Protein AF-A0A543G6W2-F1 (afdb_monomer_lite)

Secondary structure (DSSP, 8-state):
----GGGG-BHHHHHHHHHHHHHHHHHHHHH-TT-HHHHHHHHHHHHHIIIIIIS-----HHHHHHH-THHHHHHHH--GGGGGSHHHHHHHHHHHHHTTGGGSBSSS---------------

Foldseek 3Di:
DADFCVVWQALVVLLVLLVVLLVVLVVVCVVPVVPVLSVLSNVLSVVCCVQCPVVVHADALVRLCVSRVQLVSLVVPQDDVSCVDSNNSSSNRNSVSSNCNVVHHYDGDPPPPDPCDDDDDDD

Sequence (123 aa):
MYTDLEDKLTKKYYQEIVEKALIQAKEEYDFSPNTPMNASFYNQLVDIKKCVIDNNEVYTKEEAYKKYPIAIMVTKNFIGEEANTDYANMLKDIVWGISLYPKMIEGDDPKPDKPRGGWSVFD

InterPro domains:
  IPR040818 Tsi6 [PF18660] (14-95)

Radius of gyration: 17.95 Å; chains: 1; bounding box: 62×40×31 Å

Organism: NCBI:txid55197

Structure (mmCIF, N/CA/C/O backbone):
data_AF-A0A543G6W2-F1
#
_entry.id   AF-A0A543G6W2-F1
#
loop_
_atom_site.group_PDB
_atom_site.id
_atom_site.type_symbol
_atom_site.label_atom_id
_atom_site.label_alt_id
_atom_site.label_comp_id
_atom_site.label_asym_id
_atom_site.label_entity_id
_atom_site.label_seq_id
_atom_site.pdbx_PDB_ins_code
_atom_site.Cartn_x
_atom_site.Cartn_y
_atom_site.Cartn_z
_atom_site.occupancy
_atom_site.B_iso_or_equiv
_atom_site.auth_seq_id
_atom_site.auth_comp_id
_atom_site.auth_asym_id
_atom_site.auth_atom_id
_atom_site.pdbx_PDB_model_num
ATOM 1 N N . MET A 1 1 ? -6.875 5.168 -14.010 1.00 76.62 1 MET A N 1
ATOM 2 C CA . MET A 1 1 ? -6.753 6.489 -13.382 1.00 76.62 1 MET A CA 1
ATOM 3 C C . MET A 1 1 ? -6.930 6.314 -11.892 1.00 76.62 1 MET A C 1
ATOM 5 O O . MET A 1 1 ? -7.932 5.743 -11.460 1.00 76.62 1 MET A O 1
ATOM 9 N N . TYR A 1 2 ? -5.898 6.697 -11.163 1.00 86.94 2 TYR A N 1
ATOM 10 C CA . TYR A 1 2 ? -5.815 6.676 -9.713 1.00 86.94 2 TYR A CA 1
ATOM 11 C C . TYR A 1 2 ? -6.517 7.897 -9.089 1.00 86.94 2 TYR A C 1
ATOM 13 O O . TYR A 1 2 ? -6.635 8.944 -9.724 1.00 86.94 2 TYR A O 1
ATOM 21 N N . THR A 1 3 ? -7.010 7.739 -7.863 1.00 89.75 3 THR A N 1
ATOM 22 C CA . THR A 1 3 ? -7.540 8.814 -7.009 1.00 89.75 3 THR A CA 1
ATOM 23 C C . THR A 1 3 ? -6.806 8.732 -5.676 1.00 89.75 3 THR A C 1
ATOM 25 O O . THR A 1 3 ? -6.636 7.623 -5.165 1.00 89.75 3 THR A O 1
ATOM 28 N N . ASP A 1 4 ? -6.366 9.855 -5.119 1.00 91.00 4 ASP A N 1
ATOM 29 C CA . ASP A 1 4 ? -5.642 9.840 -3.848 1.00 91.00 4 ASP A CA 1
ATOM 30 C C . ASP A 1 4 ? -6.500 9.207 -2.741 1.00 91.00 4 ASP A C 1
ATOM 32 O O . ASP A 1 4 ? -7.726 9.360 -2.694 1.00 91.00 4 ASP A O 1
ATOM 36 N N . LEU A 1 5 ? -5.869 8.436 -1.856 1.00 91.81 5 LEU A N 1
ATOM 37 C CA . LEU A 1 5 ? -6.573 7.729 -0.785 1.00 91.81 5 LEU A CA 1
ATOM 38 C C . LEU A 1 5 ? -7.231 8.707 0.194 1.00 91.81 5 LEU A C 1
ATOM 40 O O . LEU A 1 5 ? -8.280 8.391 0.756 1.00 91.81 5 LEU A O 1
ATOM 44 N N . GLU A 1 6 ? -6.633 9.885 0.381 1.00 90.69 6 GLU A N 1
ATOM 45 C CA . GLU A 1 6 ? -7.190 10.960 1.207 1.00 90.69 6 GLU A CA 1
ATOM 46 C C . GLU A 1 6 ? -8.570 11.416 0.704 1.00 90.69 6 GLU A C 1
ATOM 48 O O . GLU A 1 6 ? -9.461 11.658 1.518 1.00 90.69 6 GLU A O 1
ATOM 53 N N . ASP A 1 7 ? -8.785 11.419 -0.616 1.00 89.88 7 ASP A N 1
ATOM 54 C CA . ASP A 1 7 ? -10.051 11.829 -1.235 1.00 89.88 7 ASP A CA 1
ATOM 55 C C . ASP A 1 7 ? -11.152 10.762 -1.125 1.00 89.88 7 ASP A C 1
ATOM 57 O O . ASP A 1 7 ? -12.333 11.072 -1.281 1.00 89.88 7 ASP A O 1
ATOM 61 N N . LYS A 1 8 ? -10.793 9.494 -0.875 1.00 91.56 8 LYS A N 1
ATOM 62 C CA . LYS A 1 8 ? -11.747 8.376 -0.767 1.00 91.56 8 LYS A CA 1
ATOM 63 C C . LYS A 1 8 ? -11.341 7.396 0.334 1.00 91.56 8 LYS A C 1
ATOM 65 O O . LYS A 1 8 ? -11.076 6.214 0.091 1.00 91.56 8 LYS A O 1
ATOM 70 N N . LEU A 1 9 ? -11.338 7.881 1.573 1.00 92.69 9 LEU A N 1
ATOM 71 C CA . LEU A 1 9 ? -10.810 7.187 2.754 1.00 92.69 9 LEU A CA 1
ATOM 72 C C . LEU A 1 9 ? -11.731 6.062 3.289 1.00 92.69 9 LEU A C 1
ATOM 74 O O . LEU A 1 9 ? -12.194 6.074 4.432 1.00 92.69 9 LEU A O 1
ATOM 78 N N . THR A 1 10 ? -11.998 5.064 2.447 1.00 95.25 10 THR A N 1
ATOM 79 C CA . THR A 1 10 ? -12.849 3.897 2.743 1.00 95.25 10 THR A CA 1
ATOM 80 C C . THR A 1 10 ? -12.039 2.609 2.712 1.00 95.25 10 THR A C 1
ATOM 82 O O . THR A 1 10 ? -11.102 2.481 1.917 1.00 95.25 10 THR A O 1
ATOM 85 N N . LYS A 1 11 ? -12.426 1.606 3.512 1.00 95.75 11 LYS A N 1
ATOM 86 C CA . LYS A 1 11 ? -11.751 0.297 3.474 1.00 95.75 11 LYS A CA 1
ATOM 87 C C . LYS A 1 11 ? -11.861 -0.356 2.106 1.00 95.75 11 LYS A C 1
ATOM 89 O O . LYS A 1 11 ? -10.888 -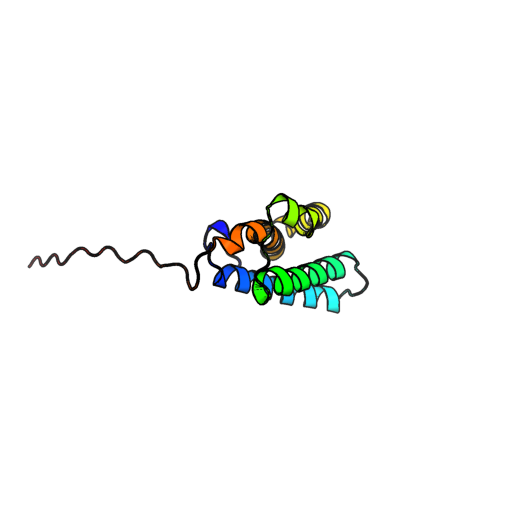0.928 1.628 1.00 95.75 11 LYS A O 1
ATOM 94 N N . LYS A 1 12 ? -13.021 -0.225 1.457 1.00 95.75 12 LYS A N 1
ATOM 95 C CA . LYS A 1 12 ? -13.246 -0.746 0.108 1.00 95.75 12 LYS A CA 1
ATOM 96 C C . LYS A 1 12 ? -12.265 -0.132 -0.889 1.00 95.75 12 LYS A C 1
ATOM 98 O O . LYS A 1 12 ? -11.625 -0.863 -1.635 1.00 95.75 12 LYS A O 1
ATOM 103 N N . TYR A 1 13 ? -12.101 1.191 -0.878 1.00 95.94 13 TYR A N 1
ATOM 104 C CA . TYR A 1 13 ? -11.161 1.836 -1.790 1.00 95.94 13 TYR A CA 1
ATOM 105 C C . TYR A 1 13 ? -9.707 1.478 -1.481 1.00 95.94 13 TYR A C 1
ATOM 107 O O . TYR A 1 13 ? -8.944 1.194 -2.400 1.00 95.94 13 TYR A O 1
ATOM 115 N N . TYR A 1 14 ? -9.340 1.403 -0.200 1.00 97.25 14 TYR A N 1
ATOM 116 C CA . TYR A 1 14 ? -8.019 0.931 0.201 1.00 97.25 14 TYR A CA 1
ATOM 117 C C . TYR A 1 14 ? -7.727 -0.484 -0.329 1.00 97.25 14 TYR A C 1
ATOM 119 O O . TYR A 1 14 ? -6.669 -0.732 -0.903 1.00 97.25 14 TYR A O 1
ATOM 127 N N . GLN A 1 15 ? -8.686 -1.405 -0.211 1.00 97.19 15 GLN A N 1
ATOM 128 C CA . GLN A 1 15 ? -8.577 -2.754 -0.775 1.00 97.19 15 GLN A CA 1
ATOM 129 C C . GLN A 1 15 ? -8.438 -2.726 -2.304 1.00 97.19 15 GLN A C 1
ATOM 131 O O . GLN A 1 15 ? -7.591 -3.429 -2.851 1.00 97.19 15 GLN A O 1
ATOM 136 N N . GLU A 1 16 ? -9.218 -1.888 -2.994 1.00 96.50 16 GLU A N 1
ATOM 137 C CA . GLU A 1 16 ? -9.144 -1.725 -4.452 1.00 96.50 16 GLU A CA 1
ATOM 138 C C . GLU A 1 16 ? -7.760 -1.247 -4.915 1.00 96.50 16 GLU A C 1
ATOM 140 O O . GLU A 1 16 ? -7.242 -1.764 -5.907 1.00 96.50 16 GLU A O 1
ATOM 145 N N . ILE A 1 17 ? -7.154 -0.270 -4.232 1.00 97.19 17 ILE A N 1
ATOM 146 C CA . ILE A 1 17 ? -5.819 0.220 -4.605 1.00 97.19 17 ILE A CA 1
ATOM 147 C C . ILE A 1 17 ? -4.722 -0.790 -4.253 1.00 97.19 17 ILE A C 1
ATOM 149 O O . ILE A 1 17 ? -3.794 -0.952 -5.040 1.00 97.19 17 ILE A O 1
ATOM 153 N N . VAL A 1 18 ? -4.847 -1.536 -3.147 1.00 97.94 18 VAL A N 1
ATOM 154 C CA . VAL A 1 18 ? -3.910 -2.627 -2.823 1.00 97.94 18 VAL A CA 1
ATOM 155 C C . VAL A 1 18 ? -3.961 -3.721 -3.889 1.00 97.94 18 VAL A C 1
ATOM 157 O O . VAL A 1 18 ? -2.911 -4.165 -4.348 1.00 97.94 18 VAL A O 1
ATOM 160 N N . GLU A 1 19 ? -5.152 -4.121 -4.337 1.00 97.69 19 GLU A N 1
ATOM 161 C CA . GLU A 1 19 ? -5.306 -5.142 -5.381 1.00 97.69 19 GLU A CA 1
ATOM 162 C C . GLU A 1 19 ? -4.753 -4.664 -6.734 1.00 97.69 19 GLU A C 1
ATOM 164 O O . GLU A 1 19 ? -4.027 -5.394 -7.405 1.00 97.69 19 GLU A O 1
ATOM 169 N N . LYS A 1 20 ? -5.020 -3.409 -7.121 1.00 96.94 20 LYS A N 1
ATOM 170 C CA . LYS A 1 20 ? -4.446 -2.821 -8.345 1.00 96.94 20 LYS A CA 1
ATOM 171 C C . LYS A 1 20 ? -2.919 -2.775 -8.295 1.00 96.94 20 LYS A C 1
ATOM 173 O O . LYS A 1 20 ? -2.275 -3.176 -9.262 1.00 96.94 20 LYS A O 1
ATOM 178 N N . ALA A 1 21 ? -2.349 -2.327 -7.175 1.00 96.75 21 ALA A N 1
ATOM 179 C CA . ALA A 1 21 ? -0.903 -2.303 -6.987 1.00 96.75 21 ALA A CA 1
ATOM 180 C C . ALA A 1 21 ? -0.307 -3.716 -7.030 1.00 96.75 21 ALA A C 1
ATOM 182 O O . ALA A 1 21 ? 0.756 -3.901 -7.611 1.00 96.75 21 ALA A O 1
ATOM 183 N N . LEU A 1 22 ? -0.990 -4.717 -6.463 1.00 97.44 22 LEU A N 1
ATOM 184 C CA . LEU A 1 22 ? -0.569 -6.119 -6.514 1.00 97.44 22 LEU A CA 1
ATOM 185 C C . LEU A 1 22 ? -0.513 -6.666 -7.939 1.00 97.44 22 LEU A C 1
ATOM 187 O O . LEU A 1 22 ? 0.465 -7.325 -8.290 1.00 97.44 22 LEU A O 1
ATOM 191 N N . ILE A 1 23 ? -1.542 -6.397 -8.745 1.00 96.50 23 ILE A N 1
ATOM 192 C CA . ILE A 1 23 ? -1.591 -6.820 -10.150 1.00 96.50 23 ILE A CA 1
ATOM 193 C C . ILE A 1 23 ? -0.416 -6.205 -10.913 1.00 96.50 23 ILE A C 1
ATOM 195 O O . ILE A 1 23 ? 0.355 -6.938 -11.529 1.00 96.50 23 ILE A O 1
ATOM 199 N N . GLN A 1 24 ? -0.217 -4.890 -10.796 1.00 95.06 24 GLN A N 1
ATOM 200 C CA . GLN A 1 24 ? 0.879 -4.211 -11.485 1.00 95.06 24 GLN A CA 1
ATOM 201 C C . GLN A 1 24 ? 2.261 -4.675 -10.990 1.00 95.06 24 GLN A C 1
ATOM 203 O O . GLN A 1 24 ? 3.133 -4.987 -11.797 1.00 95.06 24 GLN A O 1
ATOM 208 N N . ALA A 1 25 ? 2.460 -4.800 -9.674 1.00 94.25 25 ALA A N 1
ATOM 209 C CA . ALA A 1 25 ? 3.714 -5.293 -9.102 1.00 94.25 25 ALA A CA 1
ATOM 210 C C . ALA A 1 25 ? 4.038 -6.718 -9.567 1.00 94.25 25 ALA A C 1
ATOM 212 O O . ALA A 1 25 ? 5.205 -7.058 -9.764 1.00 94.25 25 ALA A O 1
ATOM 213 N N . LYS A 1 26 ? 3.010 -7.555 -9.750 1.00 94.56 26 LYS A N 1
ATOM 214 C CA . LYS A 1 26 ? 3.165 -8.904 -10.288 1.00 94.56 26 LYS A CA 1
ATOM 215 C C . LYS A 1 26 ? 3.583 -8.886 -11.753 1.00 94.56 26 LYS A C 1
ATOM 217 O O . LYS A 1 26 ? 4.502 -9.612 -12.107 1.00 94.56 26 LYS A O 1
ATOM 222 N N . GLU A 1 27 ? 2.959 -8.054 -12.581 1.00 94.00 27 GLU A N 1
ATOM 223 C CA . GLU A 1 27 ? 3.343 -7.899 -13.991 1.00 94.00 27 GLU A CA 1
ATOM 224 C C . GLU A 1 27 ? 4.803 -7.433 -14.125 1.00 94.00 27 GLU A C 1
ATOM 226 O O . GLU A 1 27 ? 5.578 -8.012 -14.889 1.00 94.00 27 GLU A O 1
ATOM 231 N N . GLU A 1 28 ? 5.214 -6.445 -13.325 1.00 90.12 28 GLU A N 1
ATOM 232 C CA . GLU A 1 28 ? 6.597 -5.952 -13.279 1.00 90.12 28 GLU A CA 1
ATOM 233 C C . GLU A 1 28 ? 7.587 -7.011 -12.767 1.00 90.12 28 GLU A C 1
ATOM 235 O O . GLU A 1 28 ? 8.731 -7.083 -13.233 1.00 90.12 28 GLU A O 1
ATOM 240 N N . TYR A 1 29 ? 7.172 -7.832 -11.801 1.00 89.44 29 TYR A N 1
ATOM 241 C CA . TYR A 1 29 ? 7.963 -8.952 -11.300 1.00 89.44 29 TYR A CA 1
ATOM 242 C C . TYR A 1 29 ? 8.107 -10.058 -12.350 1.00 89.44 29 TYR A C 1
ATOM 244 O O . TYR A 1 29 ? 9.223 -10.497 -12.609 1.00 89.44 29 TYR A O 1
ATOM 252 N N . ASP A 1 30 ? 7.020 -10.468 -13.000 1.00 89.38 30 ASP A N 1
ATOM 253 C CA . ASP A 1 30 ? 7.025 -11.536 -14.004 1.00 89.38 30 ASP A CA 1
ATOM 254 C C . ASP A 1 30 ? 7.826 -11.126 -15.256 1.00 89.38 30 ASP A C 1
ATOM 256 O O . ASP A 1 30 ? 8.532 -11.950 -15.843 1.00 89.38 30 ASP A O 1
ATOM 260 N N . PHE A 1 31 ? 7.784 -9.844 -15.641 1.00 88.56 31 PHE A N 1
ATOM 261 C CA . PHE A 1 31 ? 8.577 -9.312 -16.755 1.00 88.56 31 PHE A CA 1
ATOM 262 C C . PHE A 1 31 ? 10.072 -9.185 -16.421 1.00 88.56 31 PHE A C 1
ATOM 264 O O . PHE A 1 31 ? 10.930 -9.295 -17.298 1.00 88.56 31 PHE A O 1
ATOM 271 N N . SER A 1 32 ? 10.417 -8.920 -15.160 1.00 81.88 32 SER A N 1
ATOM 272 C CA . SER A 1 32 ? 11.801 -8.712 -14.715 1.00 81.88 32 SER A CA 1
ATOM 273 C C . SER A 1 32 ? 12.062 -9.346 -13.343 1.00 81.88 32 SER A C 1
ATOM 275 O O . SER A 1 32 ? 12.340 -8.641 -12.367 1.00 81.88 32 SER A O 1
ATOM 277 N N . PRO A 1 33 ? 12.058 -10.690 -13.254 1.00 68.94 33 PRO A N 1
ATOM 278 C CA . PRO A 1 33 ? 12.090 -11.401 -11.971 1.00 68.94 33 PRO A CA 1
ATOM 279 C C . PRO A 1 33 ? 13.421 -11.250 -11.228 1.00 68.94 33 PRO A C 1
ATOM 281 O O . PRO A 1 33 ? 13.488 -11.436 -10.014 1.00 68.94 33 PRO A O 1
ATOM 284 N N . ASN A 1 34 ? 14.484 -10.876 -11.946 1.00 71.25 34 ASN A N 1
ATOM 285 C CA . ASN A 1 34 ? 15.818 -10.662 -11.388 1.00 71.25 34 ASN A CA 1
ATOM 286 C C . ASN A 1 34 ? 16.011 -9.264 -10.788 1.00 71.25 34 ASN A C 1
ATOM 288 O O . ASN A 1 34 ? 17.095 -8.982 -10.282 1.00 71.25 34 ASN A O 1
ATOM 292 N N . THR A 1 35 ? 15.000 -8.391 -10.836 1.00 85.00 35 THR A N 1
ATOM 293 C CA . THR A 1 35 ? 15.058 -7.057 -10.234 1.00 85.00 35 THR A CA 1
ATOM 294 C C . THR A 1 35 ? 14.639 -7.151 -8.762 1.00 85.00 35 THR A C 1
ATOM 296 O O . THR A 1 35 ? 13.447 -7.311 -8.478 1.00 85.00 35 THR A O 1
ATOM 299 N N . PRO A 1 36 ? 15.566 -7.008 -7.787 1.00 87.00 36 PRO A N 1
ATOM 300 C CA . PRO A 1 36 ? 15.243 -7.175 -6.365 1.00 87.00 36 PRO A CA 1
ATOM 301 C C . PRO A 1 36 ? 14.189 -6.180 -5.865 1.00 87.00 36 PRO A C 1
ATOM 303 O O . PRO A 1 36 ? 13.464 -6.457 -4.913 1.00 87.00 36 PRO A O 1
ATOM 306 N N . MET A 1 37 ? 14.091 -5.022 -6.523 1.00 89.56 37 MET A N 1
ATOM 307 C CA . MET A 1 37 ? 13.080 -4.009 -6.243 1.00 89.56 37 MET A CA 1
ATOM 308 C C . MET A 1 37 ? 11.659 -4.512 -6.529 1.00 89.56 37 MET A C 1
ATOM 310 O O . MET A 1 37 ? 10.823 -4.445 -5.632 1.00 89.56 37 MET A O 1
ATOM 314 N N . ASN A 1 38 ? 11.397 -5.051 -7.724 1.00 88.75 38 ASN A N 1
ATOM 315 C CA . ASN A 1 38 ? 10.060 -5.512 -8.124 1.00 88.75 38 ASN A CA 1
ATOM 316 C C . ASN A 1 38 ? 9.599 -6.661 -7.219 1.00 88.75 38 ASN A C 1
ATOM 318 O O . ASN A 1 38 ? 8.486 -6.641 -6.696 1.00 88.75 38 ASN A O 1
ATOM 322 N N . ALA A 1 39 ? 10.506 -7.603 -6.932 1.00 91.62 39 ALA A N 1
ATOM 323 C CA . ALA A 1 39 ? 10.257 -8.676 -5.972 1.00 91.62 39 ALA A CA 1
ATOM 324 C C . ALA A 1 39 ? 9.914 -8.132 -4.572 1.00 91.62 39 ALA A C 1
ATOM 326 O O . ALA A 1 39 ? 9.017 -8.639 -3.899 1.00 91.62 39 ALA A O 1
ATOM 327 N N . SER A 1 40 ? 10.616 -7.088 -4.127 1.00 94.12 40 SER A N 1
ATOM 328 C CA . SER A 1 40 ? 10.387 -6.468 -2.823 1.00 94.12 40 SER A CA 1
ATOM 329 C C . SER A 1 40 ? 9.043 -5.734 -2.746 1.00 94.12 40 SER A C 1
ATOM 331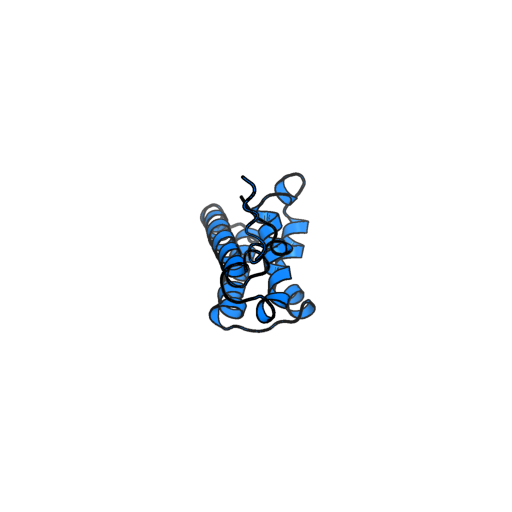 O O . SER A 1 40 ? 8.341 -5.895 -1.747 1.00 94.12 40 SER A O 1
ATOM 333 N N . PHE A 1 41 ? 8.642 -4.983 -3.781 1.00 94.81 41 PHE A N 1
ATOM 334 C CA . PHE A 1 41 ? 7.312 -4.361 -3.826 1.00 94.81 41 PHE A CA 1
ATOM 335 C C . PHE A 1 41 ? 6.205 -5.413 -3.796 1.00 94.81 41 PHE A C 1
ATOM 337 O O . PHE A 1 41 ? 5.325 -5.338 -2.939 1.00 94.81 41 PHE A O 1
ATOM 344 N N . TYR A 1 42 ? 6.290 -6.428 -4.660 1.00 95.75 42 TYR A N 1
ATOM 345 C CA . TYR A 1 42 ? 5.293 -7.494 -4.723 1.00 95.75 42 TYR A CA 1
ATOM 346 C C . TYR A 1 42 ? 5.141 -8.219 -3.378 1.00 95.75 42 TYR A C 1
ATOM 348 O O . TYR A 1 42 ? 4.034 -8.321 -2.851 1.00 95.75 42 TYR A O 1
ATOM 356 N N . ASN A 1 43 ? 6.247 -8.649 -2.761 1.00 95.94 43 ASN A N 1
ATOM 357 C CA . ASN A 1 43 ? 6.203 -9.363 -1.481 1.00 95.94 43 ASN A CA 1
ATOM 358 C C . ASN A 1 43 ? 5.627 -8.508 -0.343 1.00 95.94 43 ASN A C 1
ATOM 360 O O . ASN A 1 43 ? 4.857 -9.015 0.472 1.00 95.94 43 ASN A O 1
ATOM 364 N N . GLN A 1 44 ? 5.974 -7.219 -0.284 1.00 97.62 44 GLN A N 1
ATOM 365 C CA . GLN A 1 44 ? 5.429 -6.320 0.735 1.00 97.62 44 GLN A CA 1
ATOM 366 C C . GLN A 1 44 ? 3.931 -6.078 0.534 1.00 97.62 44 GLN A C 1
ATOM 368 O O . GLN A 1 44 ? 3.186 -6.089 1.508 1.00 97.62 44 GLN A O 1
ATOM 373 N N . LEU A 1 45 ? 3.468 -5.915 -0.707 1.00 98.19 45 LEU A N 1
ATOM 374 C CA . LEU A 1 45 ? 2.042 -5.768 -1.007 1.00 98.19 45 LEU A CA 1
ATOM 375 C C . LEU A 1 45 ? 1.247 -7.037 -0.660 1.00 98.19 45 LEU A C 1
ATOM 377 O O . LEU A 1 45 ? 0.144 -6.938 -0.119 1.00 98.19 45 LEU A O 1
ATOM 381 N N . VAL A 1 46 ? 1.814 -8.225 -0.904 1.00 98.12 46 VAL A N 1
ATOM 382 C CA . VAL A 1 46 ? 1.204 -9.507 -0.509 1.00 98.12 46 VAL A CA 1
ATOM 383 C C . VAL A 1 46 ? 1.069 -9.592 1.012 1.00 98.12 46 VAL A C 1
ATOM 385 O O . VAL A 1 46 ? 0.012 -9.986 1.512 1.00 98.12 46 VAL A O 1
ATOM 388 N N . ASP A 1 47 ? 2.106 -9.193 1.754 1.00 98.38 47 ASP A N 1
ATOM 389 C CA . ASP A 1 47 ? 2.064 -9.160 3.219 1.00 98.38 47 ASP A CA 1
ATOM 390 C C . ASP A 1 47 ? 1.046 -8.133 3.734 1.00 98.38 47 ASP A C 1
ATOM 392 O O . ASP A 1 47 ? 0.261 -8.456 4.620 1.00 98.38 47 ASP A O 1
ATOM 396 N N . ILE A 1 48 ? 0.966 -6.939 3.132 1.00 98.44 48 ILE A N 1
ATOM 397 C CA . ILE A 1 48 ? -0.037 -5.919 3.487 1.00 98.44 48 ILE A CA 1
ATOM 398 C C . ILE A 1 48 ? -1.453 -6.454 3.280 1.00 98.44 48 ILE A C 1
ATOM 400 O O . ILE A 1 48 ? -2.279 -6.335 4.186 1.00 98.44 48 ILE A O 1
ATOM 404 N N . LYS A 1 49 ? -1.744 -7.074 2.130 1.00 98.31 49 LYS A N 1
ATOM 405 C CA . LYS A 1 49 ? -3.060 -7.676 1.882 1.00 98.31 49 LYS A CA 1
ATOM 406 C C . LYS A 1 49 ? -3.393 -8.713 2.954 1.00 98.31 49 LYS A C 1
ATOM 408 O O . LYS A 1 49 ? -4.468 -8.667 3.542 1.00 98.31 49 LYS A O 1
ATOM 413 N N . LYS A 1 50 ? -2.457 -9.606 3.263 1.00 98.25 50 LYS A N 1
ATOM 414 C CA . LYS A 1 50 ? -2.679 -10.660 4.254 1.00 98.25 50 LYS A CA 1
ATOM 415 C C . LYS A 1 50 ? -2.847 -10.108 5.675 1.00 98.25 50 LYS A C 1
ATOM 417 O O . LYS A 1 50 ? -3.810 -10.438 6.356 1.00 98.25 50 LYS A O 1
ATOM 422 N N . CYS A 1 51 ? -1.913 -9.288 6.140 1.00 98.06 51 CYS A N 1
ATOM 423 C CA . CYS A 1 51 ? -1.884 -8.804 7.516 1.00 98.06 51 CYS A CA 1
ATOM 424 C C . CYS A 1 51 ? -2.928 -7.710 7.758 1.00 98.06 51 CYS A C 1
ATOM 426 O O . CYS A 1 51 ? -3.718 -7.808 8.689 1.00 98.06 51 CYS A O 1
ATOM 428 N N . VAL A 1 52 ? -2.958 -6.668 6.928 1.00 97.56 52 VAL A N 1
ATOM 429 C CA . VAL A 1 52 ? -3.791 -5.481 7.178 1.00 97.56 52 VAL A CA 1
ATOM 430 C C . VAL A 1 52 ? -5.234 -5.717 6.745 1.00 97.56 52 VAL A C 1
ATOM 432 O O . VAL A 1 52 ? -6.149 -5.372 7.485 1.00 97.56 52 VAL A O 1
ATOM 435 N N . ILE A 1 53 ? -5.455 -6.311 5.568 1.00 97.12 53 ILE A N 1
ATOM 436 C CA . ILE A 1 53 ? -6.808 -6.489 5.019 1.00 97.12 53 ILE A CA 1
ATOM 437 C C . ILE A 1 53 ? -7.428 -7.797 5.511 1.00 97.12 53 ILE A C 1
ATOM 439 O O . ILE A 1 53 ? -8.473 -7.762 6.161 1.00 97.12 53 ILE A O 1
ATOM 443 N N . ASP A 1 54 ? -6.792 -8.935 5.226 1.00 97.38 54 ASP A N 1
ATOM 444 C CA . ASP A 1 54 ? -7.390 -10.251 5.475 1.00 97.38 54 ASP A CA 1
ATOM 445 C C . ASP A 1 54 ? -7.428 -10.566 6.990 1.00 97.38 54 ASP A C 1
ATOM 447 O O . ASP A 1 54 ? -8.448 -11.025 7.507 1.00 97.38 54 ASP A O 1
ATOM 451 N N . ASN A 1 55 ? -6.356 -10.250 7.728 1.00 97.44 55 ASN A N 1
ATOM 452 C CA . ASN A 1 55 ? -6.258 -10.488 9.175 1.00 97.44 55 ASN A CA 1
ATOM 453 C C . ASN A 1 55 ? -6.685 -9.293 10.049 1.00 97.44 55 ASN A C 1
ATOM 455 O O . ASN A 1 55 ? -6.775 -9.448 11.266 1.00 97.44 55 ASN A O 1
ATOM 459 N N . ASN A 1 56 ? -6.947 -8.116 9.465 1.00 95.44 56 ASN A N 1
ATOM 460 C CA . ASN A 1 56 ? -7.255 -6.876 10.196 1.00 95.44 56 ASN A CA 1
ATOM 461 C C . ASN A 1 56 ? -6.218 -6.513 11.283 1.00 95.44 56 ASN A C 1
ATOM 463 O O . ASN A 1 56 ? -6.568 -5.973 12.336 1.00 95.44 56 ASN A O 1
ATOM 467 N N . GLU A 1 57 ? -4.938 -6.808 11.046 1.00 97.75 57 GLU A N 1
ATOM 468 C CA . GLU A 1 57 ? -3.859 -6.407 11.946 1.00 97.75 57 GLU A CA 1
ATOM 469 C C . GLU A 1 57 ? -3.718 -4.881 11.966 1.00 97.75 57 GLU A C 1
ATOM 471 O O . GLU A 1 57 ? -3.730 -4.207 10.932 1.00 97.75 57 GLU A O 1
ATOM 476 N N . VAL A 1 58 ? -3.569 -4.338 13.172 1.00 97.12 58 VAL A N 1
ATOM 477 C CA . VAL A 1 58 ? -3.472 -2.900 13.419 1.00 97.12 58 VAL A CA 1
ATOM 478 C C . VAL A 1 58 ? -2.014 -2.524 13.627 1.00 97.12 58 VAL A C 1
ATOM 480 O O . VAL A 1 58 ? -1.328 -3.141 14.436 1.00 97.12 58 VAL A O 1
ATOM 483 N N . TYR A 1 59 ? -1.575 -1.476 12.935 1.00 97.06 59 TYR A N 1
ATOM 484 C CA . TYR A 1 59 ? -0.225 -0.933 13.036 1.00 97.06 59 TYR A CA 1
ATOM 485 C C . TYR A 1 59 ? -0.283 0.570 13.315 1.00 97.06 59 TYR A C 1
ATOM 487 O O . TYR A 1 59 ? -1.117 1.281 12.741 1.00 97.06 59 TYR A O 1
ATOM 495 N N . THR A 1 60 ? 0.624 1.086 14.145 1.00 96.69 60 THR A N 1
ATOM 496 C CA . THR A 1 60 ? 0.873 2.534 14.188 1.00 96.69 60 THR A CA 1
ATOM 497 C C . THR A 1 60 ? 1.550 2.999 12.899 1.00 96.69 60 THR A C 1
ATOM 499 O O . THR A 1 60 ? 2.052 2.206 12.098 1.00 96.69 60 THR A O 1
ATOM 502 N N . LYS A 1 61 ? 1.601 4.319 12.693 1.00 94.06 61 LYS A N 1
ATOM 503 C CA . LYS A 1 61 ? 2.336 4.905 11.569 1.00 94.06 61 LYS A CA 1
ATOM 504 C C . LYS A 1 61 ? 3.821 4.524 11.606 1.00 94.06 61 LYS A C 1
ATOM 506 O O . LYS A 1 61 ? 4.371 4.161 10.569 1.00 94.06 61 LYS A O 1
ATOM 511 N N . GLU A 1 62 ? 4.466 4.571 12.777 1.00 94.44 62 GLU A N 1
ATOM 512 C CA . GLU A 1 62 ? 5.875 4.179 12.900 1.00 94.44 62 GLU A CA 1
ATOM 513 C C . GLU A 1 62 ? 6.087 2.691 12.602 1.00 94.44 62 GLU A C 1
ATOM 515 O O . GLU A 1 62 ? 7.041 2.337 11.908 1.00 94.44 62 GLU A O 1
ATOM 520 N N . GLU A 1 63 ? 5.200 1.820 13.090 1.00 96.56 63 GLU A N 1
ATOM 521 C CA . GLU A 1 63 ? 5.276 0.378 12.837 1.00 96.56 63 GLU A CA 1
ATOM 522 C C . GLU A 1 63 ? 5.100 0.059 11.353 1.00 96.56 63 GLU A C 1
ATOM 524 O O . GLU A 1 63 ? 5.902 -0.689 10.791 1.00 96.56 63 GLU A O 1
ATOM 529 N N . ALA A 1 64 ? 4.110 0.678 10.702 1.00 95.62 64 ALA A N 1
ATOM 530 C CA . ALA A 1 64 ? 3.865 0.521 9.274 1.00 95.62 64 ALA A CA 1
ATOM 531 C C . ALA A 1 64 ? 5.078 0.962 8.443 1.00 95.62 64 ALA A C 1
ATOM 533 O O . ALA A 1 64 ? 5.544 0.209 7.592 1.00 95.62 64 ALA A O 1
ATOM 534 N N . TYR A 1 65 ? 5.646 2.139 8.720 1.00 93.12 65 TYR A N 1
ATOM 535 C CA . TYR A 1 65 ? 6.798 2.661 7.970 1.00 93.12 65 TYR A CA 1
ATOM 536 C C . TYR A 1 65 ? 8.079 1.862 8.213 1.00 93.12 65 TYR A C 1
ATOM 538 O O . TYR A 1 65 ? 8.920 1.748 7.319 1.00 93.12 65 TYR A O 1
ATOM 546 N N . LYS A 1 66 ? 8.234 1.290 9.411 1.00 94.69 66 LYS A N 1
ATOM 547 C CA . LYS A 1 66 ? 9.352 0.401 9.733 1.00 94.69 66 LYS A CA 1
ATOM 548 C C . LYS A 1 66 ? 9.211 -0.958 9.049 1.00 94.69 66 LYS A C 1
ATOM 550 O O . LYS A 1 66 ? 10.211 -1.492 8.574 1.00 94.69 66 LYS A O 1
ATOM 555 N N . LYS A 1 67 ? 8.002 -1.529 9.032 1.00 96.50 67 LYS A N 1
ATOM 556 C CA . LYS A 1 67 ? 7.733 -2.855 8.457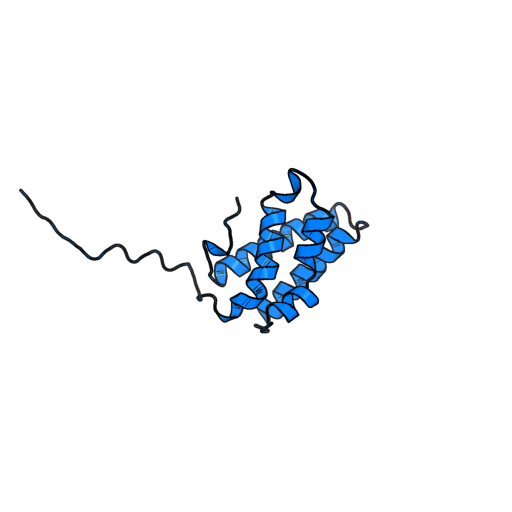 1.00 96.50 67 LYS A CA 1
ATOM 557 C C . LYS A 1 67 ? 7.716 -2.820 6.927 1.00 96.50 67 LYS A C 1
ATOM 559 O O . LYS A 1 67 ? 8.258 -3.728 6.303 1.00 96.50 67 LYS A O 1
ATOM 564 N N . TYR A 1 68 ? 7.153 -1.765 6.340 1.00 96.56 68 TYR A N 1
ATOM 565 C CA . TYR A 1 68 ? 6.950 -1.629 4.899 1.00 96.56 68 TYR A CA 1
ATOM 566 C C . TYR A 1 68 ? 7.675 -0.388 4.352 1.00 96.56 68 TYR A C 1
ATOM 568 O O . TYR A 1 68 ? 7.067 0.674 4.184 1.00 96.56 68 TYR A O 1
ATOM 576 N N . PRO A 1 69 ? 8.979 -0.483 4.032 1.00 93.50 69 PRO A N 1
ATOM 577 C CA . PRO A 1 69 ? 9.759 0.630 3.486 1.00 93.50 69 PRO A CA 1
ATOM 578 C C . PRO A 1 69 ? 9.397 1.027 2.038 1.00 93.50 69 PRO A C 1
ATOM 580 O O . PRO A 1 69 ? 10.182 1.725 1.393 1.00 93.50 69 PRO A O 1
ATOM 583 N N . ILE A 1 70 ? 8.227 0.634 1.515 1.00 93.69 70 ILE A N 1
ATOM 584 C CA . ILE A 1 70 ? 7.743 0.948 0.158 1.00 93.69 70 ILE A CA 1
ATOM 585 C C . ILE A 1 70 ? 7.887 2.446 -0.157 1.00 93.69 70 ILE A C 1
ATOM 587 O O . ILE A 1 70 ? 8.464 2.782 -1.183 1.00 93.69 70 ILE A O 1
ATOM 591 N N . ALA A 1 71 ? 7.462 3.365 0.719 1.00 88.12 71 ALA A N 1
ATOM 592 C CA . ALA A 1 71 ? 7.547 4.808 0.442 1.00 88.12 71 ALA A CA 1
ATOM 593 C C . ALA A 1 71 ? 9.000 5.304 0.252 1.00 88.12 71 ALA A C 1
ATOM 595 O O . ALA A 1 71 ? 9.286 6.138 -0.614 1.00 88.12 71 ALA A O 1
ATOM 596 N N . ILE A 1 72 ? 9.941 4.748 1.025 1.00 90.62 72 ILE A N 1
ATOM 597 C CA . ILE A 1 72 ? 11.377 5.028 0.878 1.00 90.62 72 ILE A CA 1
ATOM 598 C C . ILE A 1 72 ? 11.887 4.442 -0.441 1.00 90.62 72 ILE A C 1
ATOM 600 O O . ILE A 1 72 ? 12.660 5.093 -1.144 1.00 90.62 72 ILE A O 1
ATOM 604 N N . MET A 1 73 ? 11.461 3.226 -0.789 1.00 92.38 73 MET A N 1
ATOM 605 C CA . MET A 1 73 ? 11.834 2.583 -2.048 1.00 92.38 73 MET A CA 1
ATOM 606 C C . MET A 1 73 ? 11.319 3.365 -3.256 1.00 92.38 73 MET A C 1
ATOM 608 O O . MET A 1 73 ? 12.092 3.592 -4.181 1.00 92.38 73 MET A O 1
ATOM 612 N N . VAL A 1 74 ? 10.068 3.829 -3.232 1.00 91.12 74 VAL A N 1
ATOM 613 C CA . VAL A 1 74 ? 9.492 4.656 -4.301 1.00 91.12 74 VAL A CA 1
ATOM 614 C C . VAL A 1 74 ? 10.342 5.910 -4.501 1.00 91.12 74 VAL A C 1
ATOM 616 O O . VAL A 1 74 ? 10.814 6.161 -5.602 1.00 91.12 74 VAL A O 1
ATOM 619 N N . THR A 1 75 ? 10.648 6.634 -3.419 1.00 87.75 75 THR A N 1
ATOM 620 C CA . THR A 1 75 ? 11.453 7.871 -3.470 1.00 87.75 75 THR A CA 1
ATOM 621 C C . THR A 1 75 ? 12.868 7.655 -4.022 1.00 87.75 75 THR A C 1
ATOM 623 O O . THR A 1 75 ? 13.441 8.558 -4.624 1.00 87.75 75 THR A O 1
ATOM 626 N N . LYS A 1 76 ? 13.463 6.478 -3.798 1.00 88.31 76 LYS A N 1
ATOM 627 C CA . LYS A 1 76 ? 14.832 6.175 -4.245 1.00 88.31 76 LYS A CA 1
ATOM 628 C C . LYS A 1 76 ? 14.919 5.684 -5.684 1.00 88.31 76 LYS A C 1
ATOM 630 O O . LYS A 1 76 ? 15.969 5.858 -6.294 1.00 88.31 76 LYS A O 1
ATOM 635 N N . ASN A 1 77 ? 13.878 5.019 -6.178 1.00 86.38 77 ASN A N 1
ATOM 636 C CA . ASN A 1 77 ? 13.947 4.301 -7.448 1.00 86.38 77 ASN A CA 1
ATOM 637 C C . ASN A 1 77 ? 13.115 4.943 -8.561 1.00 86.38 77 ASN A C 1
ATOM 639 O O . ASN A 1 77 ? 13.471 4.778 -9.720 1.00 86.38 77 ASN A O 1
ATOM 643 N N . PHE A 1 78 ? 12.060 5.690 -8.231 1.00 85.94 78 PHE A N 1
ATOM 644 C CA . PHE A 1 78 ? 11.261 6.419 -9.214 1.00 85.94 78 PHE A CA 1
ATOM 645 C C . PHE A 1 78 ? 11.798 7.851 -9.291 1.00 85.94 78 PHE A C 1
ATOM 647 O O . PHE A 1 78 ? 11.768 8.582 -8.298 1.00 85.94 78 PHE A O 1
ATOM 654 N N . ILE A 1 79 ? 12.319 8.252 -10.454 1.00 81.50 79 ILE A N 1
ATOM 655 C CA . ILE A 1 79 ? 12.976 9.553 -10.662 1.00 81.50 79 ILE A CA 1
ATOM 656 C C . ILE A 1 79 ? 12.251 10.322 -11.771 1.00 81.50 79 ILE A C 1
ATOM 658 O O . ILE A 1 79 ? 11.781 9.744 -12.746 1.00 81.50 79 ILE A O 1
ATOM 662 N N . GLY A 1 80 ? 12.172 11.649 -11.642 1.00 82.81 80 GLY A N 1
ATOM 663 C CA . GLY A 1 80 ? 11.572 12.503 -12.667 1.00 82.81 80 GLY A CA 1
ATOM 664 C C . GLY A 1 80 ? 10.070 12.256 -12.810 1.00 82.81 80 GLY A C 1
ATOM 665 O O . GLY A 1 80 ? 9.342 12.279 -11.819 1.00 82.81 80 GLY A O 1
ATOM 666 N N . GLU A 1 81 ? 9.602 12.036 -14.037 1.00 78.38 81 GLU A N 1
ATOM 667 C CA . GLU A 1 81 ? 8.175 11.834 -14.324 1.00 78.38 81 GLU A CA 1
ATOM 668 C C . GLU A 1 81 ? 7.628 10.532 -13.719 1.00 78.38 81 GLU A C 1
ATOM 670 O O . GLU A 1 81 ? 6.471 10.493 -13.301 1.00 78.38 81 GLU A O 1
ATOM 675 N N . GLU A 1 82 ? 8.467 9.501 -13.558 1.00 78.50 82 GLU A N 1
ATOM 676 C CA . GLU A 1 82 ? 8.062 8.214 -12.977 1.00 78.50 82 GLU A CA 1
ATOM 677 C C . GLU A 1 82 ? 7.583 8.349 -11.524 1.00 78.50 82 GLU A C 1
ATOM 679 O O . GLU A 1 82 ? 6.666 7.64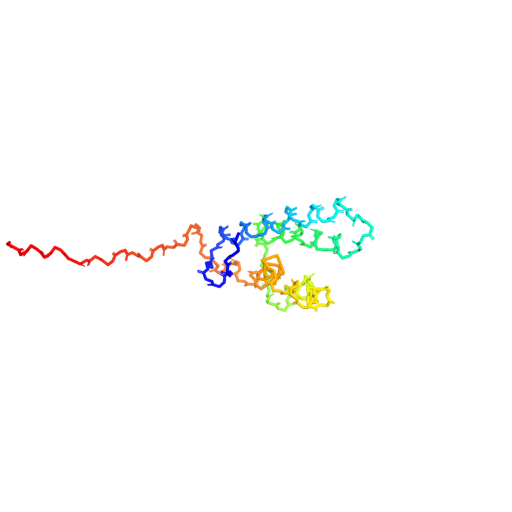4 -11.095 1.00 78.50 82 GLU A O 1
ATOM 684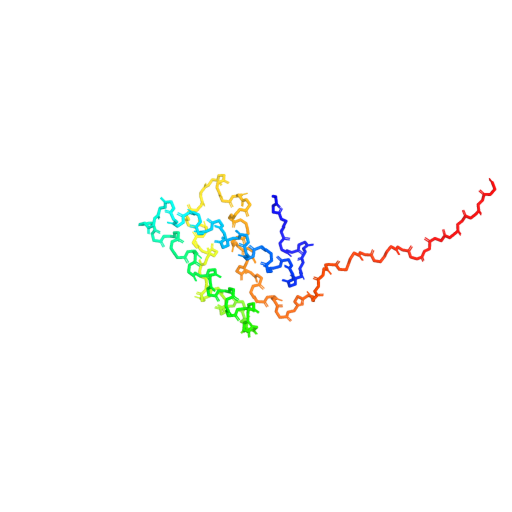 N N . ALA A 1 83 ? 8.145 9.306 -10.775 1.00 79.12 83 ALA A N 1
ATOM 685 C CA . ALA A 1 83 ? 7.798 9.569 -9.377 1.00 79.12 83 ALA A CA 1
ATOM 686 C C . ALA A 1 83 ? 6.370 10.104 -9.179 1.00 79.12 83 ALA A C 1
ATOM 688 O O . ALA A 1 83 ? 5.875 10.096 -8.044 1.00 79.12 83 ALA A O 1
ATOM 689 N N . ASN A 1 84 ? 5.742 10.560 -10.268 1.00 80.19 84 ASN A N 1
ATOM 690 C CA . ASN A 1 84 ? 4.406 11.152 -10.307 1.00 80.19 84 ASN A CA 1
ATOM 691 C C . ASN A 1 84 ? 3.389 10.264 -11.041 1.00 80.19 84 ASN A C 1
ATOM 693 O O . ASN A 1 84 ? 2.285 10.711 -11.340 1.00 80.19 84 ASN A O 1
ATOM 697 N N . THR A 1 85 ? 3.756 9.021 -11.358 1.00 91.25 85 THR A N 1
ATOM 698 C CA . THR A 1 85 ? 2.834 8.059 -11.968 1.00 91.25 85 THR A CA 1
ATOM 699 C C . THR A 1 85 ? 1.748 7.629 -10.985 1.00 91.25 85 THR A C 1
ATOM 701 O O . THR A 1 85 ? 1.970 7.589 -9.771 1.00 91.25 85 THR A O 1
ATOM 704 N N . ASP A 1 86 ? 0.593 7.223 -11.524 1.00 93.75 86 ASP A N 1
ATOM 705 C CA . ASP A 1 86 ? -0.508 6.620 -10.759 1.00 93.75 86 ASP A CA 1
ATOM 706 C C . ASP A 1 86 ? 0.002 5.516 -9.817 1.00 93.75 86 ASP A C 1
ATOM 708 O O . ASP A 1 86 ? -0.388 5.457 -8.656 1.00 93.75 86 ASP A O 1
ATOM 712 N N . TYR A 1 87 ? 0.920 4.670 -10.291 1.00 93.31 87 TYR A N 1
ATOM 713 C CA . TYR A 1 87 ? 1.479 3.574 -9.502 1.00 93.31 87 TYR A CA 1
ATOM 714 C C . TYR A 1 87 ? 2.382 4.052 -8.360 1.00 93.31 87 TYR A C 1
ATOM 716 O O . TYR A 1 87 ? 2.231 3.599 -7.226 1.00 93.31 87 TYR A O 1
ATOM 724 N N . ALA A 1 88 ? 3.280 5.009 -8.618 1.00 92.88 88 ALA A N 1
ATOM 725 C CA . ALA A 1 88 ? 4.150 5.558 -7.580 1.00 92.88 88 ALA A CA 1
ATOM 726 C C . ALA A 1 88 ? 3.349 6.245 -6.462 1.00 92.88 88 ALA A C 1
ATOM 728 O O . ALA A 1 88 ? 3.695 6.108 -5.286 1.00 92.88 88 ALA A O 1
ATOM 729 N N . ASN A 1 89 ? 2.275 6.959 -6.809 1.00 93.94 89 ASN A N 1
ATOM 730 C CA . ASN A 1 89 ? 1.397 7.597 -5.826 1.00 93.94 89 ASN A CA 1
ATOM 731 C C . ASN A 1 89 ? 0.571 6.559 -5.055 1.00 93.94 89 ASN A C 1
ATOM 733 O O . ASN A 1 89 ? 0.553 6.589 -3.827 1.00 93.94 89 ASN A O 1
ATOM 737 N N . MET A 1 90 ? 0.027 5.556 -5.747 1.00 95.94 90 MET A N 1
ATOM 738 C CA . MET A 1 90 ? -0.690 4.439 -5.128 1.00 95.94 90 MET A CA 1
ATOM 739 C C . MET A 1 90 ? 0.166 3.690 -4.097 1.00 95.94 90 MET A C 1
ATOM 741 O O . MET A 1 90 ? -0.297 3.413 -2.992 1.00 95.94 90 MET A O 1
ATOM 745 N N . LEU A 1 91 ? 1.434 3.402 -4.412 1.00 96.00 91 LEU A N 1
ATOM 746 C CA . LEU A 1 91 ? 2.363 2.750 -3.484 1.00 96.00 91 LEU A CA 1
ATOM 747 C C . LEU A 1 91 ? 2.610 3.583 -2.215 1.00 96.00 91 LEU A C 1
ATOM 749 O O . LEU A 1 91 ? 2.690 3.018 -1.123 1.00 96.00 91 LEU A O 1
ATOM 753 N N . LYS A 1 92 ? 2.732 4.912 -2.333 1.00 94.56 92 LYS A N 1
ATOM 754 C CA . LYS A 1 92 ? 2.903 5.806 -1.173 1.00 94.56 92 LYS A CA 1
ATOM 755 C C . LYS A 1 92 ? 1.646 5.812 -0.297 1.00 94.56 92 LYS A C 1
ATOM 757 O O . LYS A 1 92 ? 1.758 5.670 0.925 1.00 94.56 92 LYS A O 1
ATOM 762 N N . ASP A 1 93 ? 0.475 5.901 -0.917 1.00 95.75 93 ASP A N 1
ATOM 763 C CA . ASP A 1 93 ? -0.808 5.972 -0.215 1.00 95.75 93 ASP A CA 1
ATOM 764 C C . ASP A 1 93 ? -1.186 4.666 0.465 1.00 95.75 93 ASP A C 1
ATOM 766 O O . ASP A 1 93 ? -1.709 4.697 1.577 1.00 95.75 93 ASP A O 1
ATOM 770 N N . ILE A 1 94 ? -0.849 3.516 -0.125 1.00 97.44 94 ILE A N 1
ATOM 771 C CA . ILE A 1 94 ? -1.022 2.217 0.532 1.00 97.44 94 ILE A CA 1
ATOM 772 C C . ILE A 1 94 ? -0.290 2.213 1.878 1.00 97.44 94 ILE A C 1
ATOM 774 O O . ILE A 1 94 ? -0.890 1.916 2.905 1.00 97.44 94 ILE A O 1
ATOM 778 N N . VAL A 1 95 ? 0.983 2.612 1.911 1.00 96.25 95 VAL A N 1
ATOM 779 C CA . VAL A 1 95 ? 1.788 2.593 3.146 1.00 96.25 95 VAL A CA 1
ATOM 780 C C . VAL A 1 95 ? 1.238 3.554 4.193 1.00 96.25 95 VAL A C 1
ATOM 782 O O . VAL A 1 95 ? 1.187 3.224 5.379 1.00 96.25 95 VAL A O 1
ATOM 785 N N . TRP A 1 96 ? 0.832 4.751 3.773 1.00 95.00 96 TRP A N 1
ATOM 786 C CA . TRP A 1 96 ? 0.190 5.717 4.660 1.00 95.00 96 TRP A CA 1
ATOM 787 C C . TRP A 1 96 ? -1.140 5.180 5.214 1.00 95.00 96 TRP A C 1
ATOM 789 O O . TRP A 1 96 ? -1.384 5.239 6.428 1.00 95.00 96 TRP A O 1
ATOM 799 N N . GLY A 1 97 ? -1.942 4.569 4.343 1.00 96.56 97 GLY A N 1
ATOM 800 C CA . GLY A 1 97 ? -3.252 4.007 4.633 1.00 96.56 97 GLY A CA 1
ATOM 801 C C . GLY A 1 97 ? -3.246 2.854 5.634 1.00 96.56 97 GLY A C 1
ATOM 802 O O . GLY A 1 97 ? -4.236 2.698 6.340 1.00 96.56 97 GLY A O 1
ATOM 803 N N . ILE A 1 98 ? -2.141 2.116 5.802 1.00 97.88 98 ILE A N 1
ATOM 804 C CA . ILE A 1 98 ? -2.030 1.025 6.796 1.00 97.88 98 ILE A CA 1
ATOM 805 C C . ILE A 1 98 ? -2.438 1.497 8.198 1.00 97.88 98 ILE A C 1
ATOM 807 O O . ILE A 1 98 ? -3.247 0.860 8.869 1.00 97.88 98 ILE A O 1
ATOM 811 N N . SER A 1 99 ? -1.908 2.643 8.631 1.00 96.81 99 SER A N 1
ATOM 812 C CA . SER A 1 99 ? -2.182 3.195 9.967 1.00 96.81 99 SER A CA 1
ATOM 813 C C . SER A 1 99 ? -3.586 3.795 10.114 1.00 96.81 99 SER A C 1
ATOM 815 O O . SER A 1 99 ? -4.063 4.035 11.227 1.00 96.81 99 SER A O 1
ATOM 817 N N . LEU A 1 100 ? -4.252 4.051 8.986 1.00 96.44 100 LEU A N 1
ATOM 818 C CA . LEU A 1 100 ? -5.589 4.632 8.915 1.00 96.44 100 LEU A CA 1
ATOM 819 C C . LEU A 1 100 ? -6.667 3.570 8.713 1.00 96.44 100 LEU A C 1
ATOM 821 O O . LEU A 1 100 ? -7.806 3.805 9.103 1.00 96.44 100 LEU A O 1
ATOM 825 N N . TYR A 1 101 ? -6.317 2.404 8.170 1.00 96.25 101 TYR A N 1
ATOM 826 C CA . TYR A 1 101 ? -7.241 1.328 7.822 1.00 96.25 101 TYR A CA 1
ATOM 827 C C . TYR A 1 101 ? -8.225 0.951 8.943 1.00 96.25 101 TYR A C 1
ATOM 829 O O . TYR A 1 101 ? -9.418 0.845 8.659 1.00 96.25 101 TYR A O 1
ATOM 837 N N . PRO A 1 102 ? -7.822 0.859 10.230 1.00 94.69 102 PRO A N 1
ATOM 838 C CA . PRO A 1 102 ? -8.761 0.561 11.318 1.00 94.69 102 PRO A CA 1
ATOM 839 C C . PRO A 1 102 ? -9.826 1.645 11.542 1.00 94.69 102 PRO A C 1
ATOM 841 O O . PRO A 1 102 ? -10.853 1.378 12.160 1.00 94.69 102 PRO A O 1
ATOM 844 N N . LYS A 1 103 ? -9.564 2.872 11.078 1.00 93.94 103 LYS A N 1
ATOM 845 C CA . LYS A 1 103 ? -10.427 4.055 11.214 1.00 93.94 103 LYS A CA 1
ATOM 846 C C . LYS A 1 103 ? -11.203 4.372 9.934 1.00 93.94 103 LYS A C 1
ATOM 848 O O . LYS A 1 103 ? -12.061 5.249 9.964 1.00 93.94 103 LYS A O 1
ATOM 853 N N . MET A 1 104 ? -10.886 3.709 8.822 1.00 94.69 104 MET A N 1
ATOM 854 C CA . MET A 1 104 ? -11.595 3.891 7.561 1.00 94.69 104 MET A CA 1
ATOM 855 C C . MET A 1 104 ? -13.021 3.361 7.679 1.00 94.69 104 MET A C 1
ATOM 857 O O . MET A 1 104 ? -13.271 2.328 8.305 1.00 94.69 104 MET A O 1
ATOM 861 N N . ILE A 1 105 ? -13.949 4.063 7.039 1.00 92.19 105 ILE A N 1
ATOM 862 C CA . ILE A 1 105 ? -15.348 3.650 6.982 1.00 92.19 105 ILE A CA 1
ATOM 863 C C . ILE A 1 105 ? -15.512 2.360 6.165 1.00 92.19 105 ILE A C 1
ATOM 865 O O . ILE A 1 105 ? -14.819 2.133 5.167 1.00 92.19 105 ILE A O 1
ATOM 869 N N . GLU A 1 106 ? -16.436 1.511 6.613 1.00 87.62 106 GLU A N 1
ATOM 870 C CA . GLU A 1 106 ? -16.851 0.298 5.906 1.00 87.62 106 GLU A CA 1
ATOM 871 C C . GLU A 1 106 ? -17.783 0.658 4.739 1.00 87.62 106 GLU A C 1
ATOM 873 O O . GLU A 1 106 ? -18.695 1.468 4.900 1.00 87.62 106 GLU A O 1
ATOM 878 N N . GLY A 1 107 ? -17.600 0.017 3.581 1.00 74.75 107 GLY A N 1
ATOM 879 C CA . GLY A 1 107 ? -18.447 0.222 2.398 1.00 74.75 107 GLY A CA 1
ATOM 880 C C . GLY A 1 107 ? -17.953 1.300 1.426 1.00 74.75 107 GLY A C 1
ATOM 881 O O . GLY A 1 107 ? -16.775 1.650 1.406 1.00 74.75 107 GLY A O 1
ATOM 882 N N . ASP A 1 108 ? -18.850 1.758 0.548 1.00 64.88 108 ASP A N 1
ATOM 883 C CA . ASP A 1 108 ? -18.584 2.878 -0.359 1.00 64.88 108 ASP A CA 1
ATOM 884 C C . ASP A 1 108 ? -18.639 4.208 0.399 1.00 64.88 108 ASP A C 1
ATOM 886 O O . ASP A 1 108 ? -19.392 4.346 1.363 1.00 64.88 108 ASP A O 1
ATOM 890 N N . ASP A 1 109 ? -17.860 5.184 -0.071 1.00 58.28 109 ASP A N 1
ATOM 891 C CA . ASP A 1 109 ? -17.883 6.558 0.430 1.00 58.28 109 ASP A CA 1
ATOM 892 C C . ASP A 1 109 ? -19.344 7.032 0.535 1.00 58.28 109 ASP A C 1
ATOM 894 O O . ASP A 1 109 ? -20.077 6.909 -0.463 1.00 58.28 109 ASP A O 1
ATOM 898 N N . PRO A 1 110 ? -19.829 7.489 1.709 1.00 54.75 110 PRO A N 1
ATOM 899 C CA . PRO A 1 110 ? -21.161 8.037 1.824 1.00 54.75 110 PRO A CA 1
ATOM 900 C C . PRO A 1 110 ? -21.191 9.259 0.922 1.00 54.75 110 PRO A C 1
ATOM 902 O O . PRO A 1 110 ? -20.748 10.342 1.298 1.00 54.75 110 PRO A O 1
ATOM 905 N N . LYS A 1 111 ? -21.715 9.075 -0.299 1.00 54.88 111 LYS A N 1
ATOM 906 C CA . LYS A 1 111 ? -22.098 10.188 -1.165 1.00 54.88 111 LYS A CA 1
ATOM 907 C C . LYS A 1 111 ? -22.795 11.191 -0.257 1.00 54.88 111 LYS A C 1
ATOM 909 O O . LYS A 1 111 ? -23.685 10.751 0.479 1.00 54.88 111 LYS A O 1
ATOM 914 N N . PRO A 1 112 ? -22.410 12.479 -0.281 1.00 51.09 112 PRO A N 1
ATOM 915 C CA . PRO A 1 112 ? -23.071 13.471 0.543 1.00 51.09 112 PRO A CA 1
ATOM 916 C C . PRO A 1 112 ? -24.565 13.295 0.319 1.00 51.09 112 PRO A C 1
ATOM 918 O O . PRO A 1 112 ? -25.016 13.304 -0.834 1.00 51.09 112 PRO A O 1
ATOM 921 N N . ASP A 1 113 ? -25.293 13.011 1.403 1.00 55.03 113 ASP A N 1
ATOM 922 C CA . ASP A 1 113 ? -26.745 12.927 1.373 1.00 55.03 113 ASP A CA 1
ATOM 923 C C . ASP A 1 113 ? -27.199 14.162 0.603 1.00 55.03 113 ASP A C 1
ATOM 925 O O . ASP A 1 113 ? -26.918 15.291 1.019 1.00 55.03 113 ASP A O 1
ATOM 929 N N . LYS A 1 114 ? -27.798 13.955 -0.580 1.00 53.09 114 LYS A N 1
ATOM 930 C CA . LYS A 1 114 ? -28.332 15.063 -1.377 1.00 53.09 114 LYS A CA 1
ATOM 931 C C . LYS A 1 114 ? -29.107 15.951 -0.406 1.00 53.09 114 LYS A C 1
ATOM 933 O O . LYS A 1 114 ? -29.916 15.396 0.346 1.00 53.09 114 LYS A O 1
ATOM 938 N N . PRO A 1 115 ? -28.881 17.276 -0.382 1.00 49.41 115 PRO A N 1
ATOM 939 C CA . PRO A 1 115 ? -29.555 18.124 0.582 1.00 49.41 115 PRO A CA 1
ATOM 940 C C . PRO A 1 115 ? -31.062 17.875 0.489 1.00 49.41 115 PRO A C 1
ATOM 942 O O . PRO A 1 115 ? -31.681 18.029 -0.566 1.00 49.41 115 PRO A O 1
ATOM 945 N N . ARG A 1 116 ? -31.642 17.407 1.600 1.00 55.84 116 ARG A N 1
ATOM 946 C CA . ARG A 1 116 ? -33.089 17.314 1.779 1.00 55.84 116 ARG A CA 1
ATOM 947 C C . ARG A 1 116 ? -33.614 18.742 1.897 1.00 55.84 116 ARG A C 1
ATOM 949 O O . ARG A 1 116 ? -33.653 19.299 2.987 1.00 55.84 116 ARG A O 1
ATOM 956 N N . GLY A 1 117 ? -33.984 19.338 0.772 1.00 43.28 117 GLY A N 1
ATOM 957 C CA . GLY A 1 117 ? -34.610 20.657 0.719 1.00 43.28 117 GLY A CA 1
ATOM 958 C C . GLY A 1 117 ? -34.462 21.261 -0.677 1.00 43.28 117 GLY A C 1
ATOM 959 O O . GLY A 1 117 ? -33.351 21.438 -1.145 1.00 43.28 117 GLY A O 1
ATOM 960 N N . GLY A 1 118 ? -35.516 21.5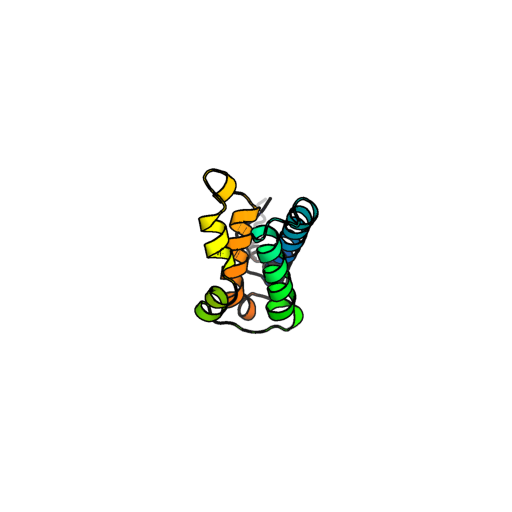71 -1.417 1.00 38.88 118 GLY A N 1
ATOM 961 C CA . GLY A 1 118 ? -36.927 21.518 -1.092 1.00 38.88 118 GLY A CA 1
ATOM 962 C C . GLY A 1 118 ? -37.739 21.538 -2.378 1.00 38.88 118 GLY A C 1
ATOM 963 O O . GLY A 1 118 ? -37.268 21.947 -3.438 1.00 38.88 118 GLY A O 1
ATOM 964 N N . TRP A 1 119 ? -38.977 21.076 -2.263 1.00 49.25 119 TRP A N 1
ATOM 965 C CA . TRP A 1 119 ? -40.014 21.473 -3.195 1.00 49.25 119 TRP A CA 1
ATOM 966 C C . TRP A 1 119 ? -40.095 22.997 -3.166 1.00 49.25 119 TRP A C 1
ATOM 968 O O . TRP A 1 119 ? -40.412 23.576 -2.131 1.00 49.25 119 TRP A O 1
ATOM 978 N N . SER A 1 120 ? -39.813 23.630 -4.295 1.00 41.66 120 SER A N 1
ATOM 979 C CA . SER A 1 120 ? -40.310 24.966 -4.571 1.00 41.66 120 SER A CA 1
ATOM 980 C C . SER A 1 120 ? -41.092 24.872 -5.864 1.00 41.66 120 SER A C 1
ATOM 982 O O . SER A 1 120 ? -40.561 25.020 -6.960 1.00 41.66 120 SER A O 1
ATOM 984 N N . VAL A 1 121 ? -42.361 24.528 -5.685 1.00 57.94 121 VAL A N 1
ATOM 985 C CA . VAL A 1 121 ? -43.425 24.807 -6.638 1.00 57.94 121 VAL A CA 1
ATOM 986 C C . VAL A 1 121 ? -43.481 26.327 -6.752 1.00 57.94 121 VAL A C 1
ATOM 988 O O . VAL A 1 121 ? -43.741 26.994 -5.756 1.00 57.94 121 VAL A O 1
ATOM 991 N N . PHE A 1 122 ? -43.172 26.862 -7.924 1.00 49.50 122 PHE A N 1
ATOM 992 C CA . PHE A 1 122 ? -43.662 28.164 -8.353 1.00 49.50 122 PHE A CA 1
ATOM 993 C C . PHE A 1 122 ? -44.088 28.006 -9.811 1.00 49.50 122 PHE A C 1
ATOM 995 O O . PHE A 1 122 ? -43.245 27.752 -10.669 1.00 49.50 122 PHE A O 1
ATOM 1002 N N . ASP A 1 123 ? -45.415 28.005 -9.957 1.00 51.84 123 ASP A N 1
ATOM 1003 C CA . ASP A 1 123 ? -46.286 28.416 -11.070 1.00 51.84 123 ASP A CA 1
ATOM 1004 C C . ASP A 1 123 ? -45.728 28.455 -12.503 1.00 51.84 123 ASP A C 1
ATOM 1006 O O . ASP A 1 123 ? -44.836 29.283 -12.801 1.00 51.84 123 ASP A O 1
#

pLDDT: mean 87.16, std 14.98, range [38.88, 98.44]